Protein AF-A0A218W114-F1 (afdb_monomer_lite)

Secondary structure (DSSP, 8-state):
-HHHHHHHHHHHTS-HHHHTTS--SSTT-EEE-TTSS-TT--EEE-S-TTTTTHHHHGGGTT---HHHHHHHHHHHHHHHHHHHHHHSS-------EEEE-TTT--EEE----TT-------HHHHHHTTTSS----EEE---SSS------------TTS-----GGG--SS--

Radius of gyration: 18.85 Å; chains: 1; bounding box: 46×37×51 Å

pLDDT: mean 73.66, std 17.7, range [35.06, 95.75]

Sequence (175 aa):
MSEMKRVVRSLLDLPIETKHRNKEVSSGSGYIAPGKLGSIYESLCISDLTSPEAVCAICSVLDASPEHRKLIEMYVQAVWALAINIADKDNDVVGGLEVVDEKSGSFVAVQPCPGTFFVNVGDFTVAWS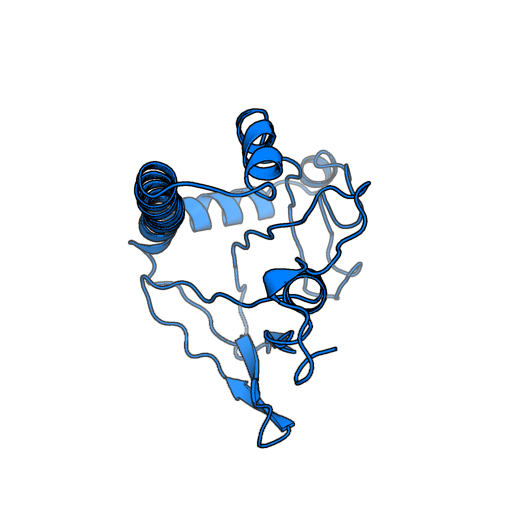NGRFSSVKHRVQCIEGGVRVSIGMLMFTPWDVAVESPEELIDSENP

InterPro domains:
  IPR027443 Isopenicillin N synthase-like superfamily [G3DSA:2.60.120.330] (88-175)
  IPR044861 Isopenicillin N synthase-like, Fe(2+) 2OG dioxygenase domain [PF03171] (91-152)

Structure (mmCIF, N/CA/C/O backbone):
data_AF-A0A218W114-F1
#
_entry.id   AF-A0A218W114-F1
#
loop_
_atom_site.group_PDB
_atom_site.id
_atom_site.type_symbol
_atom_site.label_atom_id
_atom_site.label_alt_id
_atom_site.label_comp_id
_atom_site.label_asym_id
_atom_site.label_entity_id
_atom_site.label_seq_id
_atom_site.pdbx_PDB_ins_code
_atom_site.Cartn_x
_atom_site.Cartn_y
_atom_site.Cartn_z
_atom_site.occupancy
_atom_site.B_iso_or_equiv
_atom_site.auth_seq_id
_atom_site.auth_comp_id
_atom_site.auth_asym_id
_atom_site.auth_atom_id
_atom_site.pdbx_PDB_model_num
ATOM 1 N N . MET A 1 1 ? -3.071 -11.261 12.744 1.00 54.25 1 MET A N 1
ATOM 2 C CA . MET A 1 1 ? -3.610 -9.964 12.280 1.00 54.25 1 MET A CA 1
ATOM 3 C C . MET A 1 1 ? -4.415 -9.207 13.331 1.00 54.25 1 MET A C 1
ATOM 5 O O . MET A 1 1 ? -4.201 -8.012 13.480 1.00 54.25 1 MET A O 1
ATOM 9 N N . SER A 1 2 ? -5.315 -9.861 14.073 1.00 63.34 2 SER A N 1
ATOM 10 C CA . SER A 1 2 ? -6.214 -9.232 15.054 1.00 63.34 2 SER A CA 1
ATOM 11 C C . SER A 1 2 ? -5.480 -8.384 16.096 1.00 63.34 2 SER A C 1
ATOM 13 O O . SER A 1 2 ? -5.875 -7.249 16.346 1.00 63.34 2 SER A O 1
ATOM 15 N N . GLU A 1 3 ? -4.369 -8.891 16.638 1.00 67.00 3 GLU A N 1
ATOM 16 C CA . GLU A 1 3 ? -3.519 -8.154 17.581 1.00 67.00 3 GLU A CA 1
ATOM 17 C C . GLU A 1 3 ? -2.886 -6.911 16.940 1.00 67.00 3 GLU A C 1
ATOM 19 O O . GLU A 1 3 ? -2.984 -5.824 17.501 1.00 67.00 3 GLU A O 1
ATOM 24 N N . MET A 1 4 ? -2.314 -7.023 15.735 1.00 69.81 4 MET A N 1
ATOM 25 C CA . MET A 1 4 ? -1.707 -5.873 15.053 1.00 69.81 4 MET A CA 1
ATOM 26 C C . MET A 1 4 ? -2.757 -4.838 14.635 1.00 69.81 4 MET A C 1
ATOM 28 O O . MET A 1 4 ? -2.551 -3.647 14.836 1.00 69.81 4 MET A O 1
ATOM 32 N N . LYS A 1 5 ? -3.923 -5.260 14.130 1.00 71.25 5 LYS A N 1
ATOM 33 C CA . LYS A 1 5 ? -5.051 -4.352 13.867 1.00 71.25 5 LYS A CA 1
ATOM 34 C C . LYS A 1 5 ? -5.532 -3.659 15.142 1.00 71.25 5 LYS A C 1
ATOM 36 O O . LYS A 1 5 ? -5.853 -2.476 15.089 1.00 71.25 5 LYS A O 1
ATOM 41 N N . ARG A 1 6 ? -5.562 -4.356 16.285 1.00 75.50 6 ARG A N 1
ATOM 42 C CA . ARG A 1 6 ? -5.887 -3.757 17.591 1.00 75.50 6 ARG A CA 1
ATOM 43 C C . ARG A 1 6 ? -4.855 -2.708 17.996 1.00 75.50 6 ARG A C 1
ATOM 45 O O . ARG A 1 6 ? -5.246 -1.628 18.429 1.00 75.50 6 ARG A O 1
ATOM 52 N N . VAL A 1 7 ? -3.567 -2.991 17.800 1.00 74.88 7 VAL A N 1
ATOM 53 C CA . VAL A 1 7 ? -2.494 -2.011 18.011 1.00 74.88 7 VAL A CA 1
ATOM 54 C C . VAL A 1 7 ? -2.690 -0.809 17.089 1.00 74.88 7 VAL A C 1
ATOM 56 O O . VAL A 1 7 ? -2.764 0.310 17.583 1.00 74.88 7 VAL A O 1
ATOM 59 N N . VAL A 1 8 ? -2.871 -1.013 15.782 1.00 79.19 8 VAL A N 1
ATOM 60 C CA . VAL A 1 8 ? -3.085 0.080 14.817 1.00 79.19 8 VAL A CA 1
ATOM 61 C C . VAL A 1 8 ? -4.306 0.923 15.181 1.00 79.19 8 VAL A C 1
ATOM 63 O O . VAL A 1 8 ? -4.200 2.144 15.193 1.00 79.19 8 VAL A O 1
ATOM 66 N N . ARG A 1 9 ? -5.430 0.303 15.560 1.00 83.19 9 ARG A N 1
ATOM 67 C CA . ARG A 1 9 ? -6.610 1.021 16.073 1.00 83.19 9 ARG A CA 1
ATOM 68 C C . ARG A 1 9 ? -6.260 1.873 17.287 1.00 83.19 9 ARG A C 1
ATOM 70 O O . ARG A 1 9 ? -6.498 3.071 17.265 1.00 83.19 9 ARG A O 1
ATOM 77 N N . SER A 1 10 ? -5.590 1.291 18.283 1.00 81.44 10 SER A N 1
ATOM 78 C CA . SER A 1 10 ? -5.182 2.031 19.482 1.00 81.44 10 SER A CA 1
ATOM 79 C C . SER A 1 10 ? -4.233 3.195 19.182 1.00 81.44 10 SER A C 1
ATOM 81 O O . SER A 1 10 ? -4.286 4.206 19.872 1.00 81.44 10 SER A O 1
ATOM 83 N N . LEU A 1 11 ? -3.391 3.076 18.146 1.00 79.88 11 LEU A N 1
ATOM 84 C CA . LEU A 1 11 ? -2.503 4.148 17.692 1.00 79.88 11 LEU A CA 1
ATOM 85 C C . LEU A 1 11 ? -3.283 5.275 17.002 1.00 79.88 11 LEU A C 1
ATOM 87 O O . LEU A 1 11 ? -2.973 6.446 17.217 1.00 79.88 11 LEU A O 1
ATOM 91 N N . LEU A 1 12 ? -4.296 4.935 16.200 1.00 85.75 12 LEU A N 1
ATOM 92 C CA . LEU A 1 12 ? -5.187 5.909 15.560 1.00 85.75 12 LEU A CA 1
ATOM 93 C C . LEU A 1 12 ? -6.104 6.605 16.583 1.00 85.75 12 LEU A C 1
ATOM 95 O O . LEU A 1 12 ? -6.413 7.784 16.420 1.00 85.75 12 LEU A O 1
ATOM 99 N N . ASP A 1 13 ? -6.448 5.934 17.683 1.00 88.12 13 ASP A N 1
ATOM 100 C CA . ASP A 1 13 ? -7.235 6.498 18.789 1.00 88.12 13 ASP A CA 1
ATOM 101 C C . ASP A 1 13 ? -6.416 7.409 19.728 1.00 88.12 13 ASP A C 1
ATOM 103 O O . ASP A 1 13 ? -6.972 8.036 20.636 1.00 88.12 13 ASP A O 1
ATOM 107 N N . LEU A 1 14 ? -5.093 7.516 19.539 1.00 82.88 14 LEU A N 1
ATOM 108 C CA . LEU A 1 14 ? -4.261 8.410 20.346 1.00 82.88 14 LEU A CA 1
ATOM 109 C C . LEU A 1 14 ? -4.673 9.882 20.163 1.00 82.88 14 LEU A C 1
ATOM 111 O O . LEU A 1 14 ? -5.109 10.282 19.077 1.00 82.88 14 LEU A O 1
ATOM 115 N N . PRO A 1 15 ? -4.452 10.737 21.186 1.00 88.38 15 PRO A N 1
ATOM 116 C CA . PRO A 1 15 ? -4.689 12.171 21.065 1.00 88.38 15 PRO A CA 1
ATOM 117 C C . PRO A 1 15 ? -3.982 12.758 19.842 1.00 88.38 15 PRO A C 1
ATOM 119 O O . PRO A 1 15 ? -2.838 12.398 19.548 1.00 88.38 15 PRO A O 1
ATOM 122 N N . ILE A 1 16 ? -4.630 13.704 19.161 1.00 87.06 16 ILE A N 1
ATOM 123 C CA . ILE A 1 16 ? -4.111 14.288 17.916 1.00 87.06 16 ILE A CA 1
ATOM 124 C C . ILE A 1 16 ? -2.708 14.888 18.084 1.00 87.06 16 ILE A C 1
ATOM 126 O O . ILE A 1 16 ? -1.834 14.640 17.257 1.00 87.06 16 ILE A O 1
ATOM 130 N N . GLU A 1 17 ? -2.443 15.539 19.218 1.00 84.94 17 GLU A N 1
ATOM 131 C CA . GLU A 1 17 ? -1.116 16.061 19.572 1.00 84.94 17 GLU A CA 1
ATOM 132 C C . GLU A 1 17 ? -0.047 14.966 19.632 1.00 84.94 17 GLU A C 1
ATOM 134 O O . GLU A 1 17 ? 1.107 15.180 19.269 1.00 84.94 17 GLU A O 1
ATOM 139 N N . THR A 1 18 ? -0.425 13.757 20.060 1.00 76.44 18 THR A N 1
ATOM 140 C CA . THR A 1 18 ? 0.484 12.612 20.055 1.00 76.44 18 THR A CA 1
ATOM 141 C C . THR A 1 18 ? 0.751 12.121 18.642 1.00 76.44 18 THR A C 1
ATOM 143 O O . THR A 1 18 ? 1.914 11.883 18.319 1.00 76.44 18 THR A O 1
ATOM 146 N N . LYS A 1 19 ? -0.283 12.011 17.804 1.00 85.56 19 LYS A N 1
ATOM 147 C CA . LYS A 1 19 ? -0.141 11.575 16.408 1.00 85.56 19 LYS A CA 1
ATOM 148 C C . LYS A 1 19 ? 0.713 12.552 15.597 1.00 85.56 19 LYS A C 1
ATOM 150 O O . LYS A 1 19 ? 1.601 12.117 14.874 1.00 85.56 19 LYS A O 1
ATOM 155 N N . HIS A 1 20 ? 0.587 13.860 15.831 1.00 84.62 20 HIS A N 1
ATOM 156 C CA . HIS A 1 20 ? 1.442 14.887 15.216 1.00 84.62 20 HIS A CA 1
ATOM 157 C C . HIS A 1 20 ? 2.935 14.784 15.566 1.00 84.62 20 HIS A C 1
ATOM 159 O O . HIS A 1 20 ? 3.767 15.368 14.868 1.00 84.62 20 HIS A O 1
ATOM 165 N N . ARG A 1 21 ? 3.314 14.023 16.604 1.00 83.94 21 ARG A N 1
ATOM 166 C CA . ARG A 1 21 ? 4.730 13.727 16.879 1.00 83.94 21 ARG A CA 1
ATOM 167 C C . ARG A 1 21 ? 5.347 12.787 15.841 1.00 83.94 21 ARG A C 1
ATOM 169 O O . ARG A 1 21 ? 6.566 12.802 15.687 1.00 83.94 21 ARG A O 1
ATOM 176 N N . ASN A 1 22 ? 4.543 12.001 15.122 1.00 80.81 22 ASN A N 1
ATOM 177 C CA . ASN A 1 22 ? 4.990 11.215 13.974 1.00 80.81 22 ASN A CA 1
ATOM 178 C C . ASN A 1 22 ? 5.148 12.155 12.768 1.00 80.81 22 ASN A C 1
ATOM 180 O O . ASN A 1 22 ? 4.232 12.355 11.975 1.00 80.81 22 ASN A O 1
ATOM 184 N N . LYS A 1 23 ? 6.310 12.808 12.700 1.00 80.56 23 LYS A N 1
ATOM 185 C CA . LYS A 1 23 ? 6.634 13.796 11.668 1.00 80.56 23 LYS A CA 1
ATOM 186 C C . LYS A 1 23 ? 6.977 13.125 10.341 1.00 80.56 23 LYS A C 1
ATOM 188 O O . LYS A 1 23 ? 7.460 11.997 10.312 1.00 80.56 23 LYS A O 1
ATOM 193 N N . GLU A 1 24 ? 6.744 13.860 9.262 1.00 81.50 24 GLU A N 1
ATOM 194 C CA . GLU A 1 24 ? 7.165 13.489 7.914 1.00 81.50 24 GLU A CA 1
ATOM 195 C C . GLU A 1 24 ? 8.700 13.439 7.844 1.00 81.50 24 GLU A C 1
ATOM 197 O O . GLU A 1 24 ? 9.375 14.403 8.210 1.00 81.50 24 GLU A O 1
ATOM 202 N N . VAL A 1 25 ? 9.241 12.295 7.421 1.00 75.12 25 VAL A N 1
ATOM 203 C CA . VAL A 1 25 ? 10.684 12.062 7.215 1.00 75.12 25 VAL A CA 1
ATOM 204 C C . VAL A 1 25 ? 11.006 12.034 5.719 1.00 75.12 25 VAL A C 1
ATOM 206 O O . VAL A 1 25 ? 11.968 12.648 5.273 1.00 75.12 25 VAL A O 1
ATOM 209 N N . SER A 1 26 ? 10.163 11.356 4.943 1.00 73.12 26 SER A N 1
ATOM 210 C CA . SER A 1 26 ? 10.119 11.361 3.478 1.00 73.12 26 SER A CA 1
ATOM 211 C C . SER A 1 26 ? 8.742 11.823 2.994 1.00 73.12 26 SER A C 1
ATOM 213 O O . SER A 1 26 ? 7.778 11.786 3.764 1.00 73.12 26 SER A O 1
ATOM 215 N N . SER A 1 27 ? 8.627 12.268 1.741 1.00 77.12 27 SER A N 1
ATOM 216 C CA . SER A 1 27 ? 7.353 12.781 1.227 1.00 77.12 27 SER A CA 1
ATOM 217 C C . SER A 1 27 ? 6.229 11.747 1.371 1.00 77.12 27 SER A C 1
ATOM 219 O O . SER A 1 27 ? 6.370 10.604 0.944 1.00 77.12 27 SER A O 1
ATOM 221 N N . GLY A 1 28 ? 5.120 12.137 2.001 1.00 75.50 28 GLY A N 1
ATOM 222 C CA . GLY A 1 28 ? 3.973 11.253 2.235 1.00 75.50 28 GLY A CA 1
ATOM 223 C C . GLY A 1 28 ? 4.117 10.310 3.436 1.00 75.50 28 GLY A C 1
ATOM 224 O O . GLY A 1 28 ? 3.242 9.474 3.661 1.00 75.50 28 GLY A O 1
ATOM 225 N N . SER A 1 29 ? 5.182 10.446 4.229 1.00 81.00 29 SER A N 1
ATOM 226 C CA . SER A 1 29 ? 5.359 9.711 5.485 1.00 81.00 29 SER A CA 1
ATOM 227 C C . SER A 1 29 ? 4.880 10.488 6.716 1.00 81.00 29 SER A C 1
ATOM 229 O O . SER A 1 29 ? 4.447 11.637 6.627 1.00 81.00 29 SER A O 1
ATOM 231 N N . GLY A 1 30 ? 4.974 9.861 7.890 1.00 86.25 30 GLY A N 1
ATOM 232 C CA . GLY A 1 30 ? 4.488 10.440 9.134 1.00 86.25 30 GLY A CA 1
ATOM 233 C C . GLY A 1 30 ? 2.966 10.368 9.259 1.00 86.25 30 GLY A C 1
ATOM 234 O O . GLY A 1 30 ? 2.297 9.539 8.634 1.00 86.25 30 GLY A O 1
ATOM 235 N N . TYR A 1 31 ? 2.417 11.238 10.101 1.00 89.75 31 TYR A N 1
ATOM 236 C CA . TYR A 1 31 ? 0.987 11.331 10.341 1.00 89.75 31 TYR A CA 1
ATOM 237 C C . TYR A 1 31 ? 0.290 12.179 9.273 1.00 89.75 31 TYR A C 1
ATOM 239 O O . TYR A 1 31 ? 0.656 13.330 9.021 1.00 89.75 31 TYR A O 1
ATOM 247 N N . ILE A 1 32 ? -0.774 11.627 8.695 1.00 91.75 32 ILE A N 1
ATOM 248 C CA . ILE A 1 32 ? -1.667 12.299 7.754 1.00 91.75 32 ILE A CA 1
ATOM 249 C C . ILE A 1 32 ? -3.048 12.379 8.397 1.00 91.75 32 ILE A C 1
ATOM 251 O O . ILE A 1 32 ? -3.712 11.362 8.593 1.00 91.75 32 ILE A O 1
ATOM 255 N N . ALA A 1 33 ? -3.475 13.601 8.705 1.00 92.00 33 ALA A N 1
ATOM 256 C CA . ALA A 1 33 ? -4.789 13.869 9.271 1.00 92.00 33 ALA A CA 1
ATOM 257 C C . ALA A 1 33 ? -5.902 13.831 8.200 1.00 92.00 33 ALA A C 1
ATOM 259 O O . ALA A 1 33 ? -5.637 14.142 7.026 1.00 92.00 33 ALA A O 1
ATOM 260 N N . PRO A 1 34 ? -7.156 13.559 8.613 1.00 91.69 34 PRO A N 1
ATOM 261 C CA . PRO A 1 34 ? -8.330 13.738 7.766 1.00 91.69 34 PRO A CA 1
ATOM 262 C C . PRO A 1 34 ? -8.361 15.108 7.086 1.00 91.69 34 PRO A C 1
ATOM 264 O O . PRO A 1 34 ? -8.033 16.133 7.682 1.00 91.69 34 PRO A O 1
ATOM 267 N N . GLY A 1 35 ? -8.745 15.117 5.811 1.00 88.38 35 GLY A N 1
ATOM 268 C CA . GLY A 1 35 ? -8.818 16.307 4.963 1.00 88.38 35 GLY A CA 1
ATOM 269 C C . GLY A 1 35 ? -7.577 16.574 4.107 1.00 88.38 35 GLY A C 1
ATOM 270 O O . GLY A 1 35 ? -7.710 17.257 3.096 1.00 88.38 35 GLY A O 1
ATOM 271 N N . LYS A 1 36 ? -6.398 16.013 4.432 1.00 85.69 36 LYS A N 1
ATOM 272 C CA . LYS A 1 36 ? -5.170 16.240 3.634 1.00 85.69 36 LYS A CA 1
ATOM 273 C C . LYS A 1 36 ? -5.157 15.448 2.320 1.00 85.69 36 LYS A C 1
ATOM 275 O O . LYS A 1 36 ? -4.822 16.005 1.282 1.00 85.69 36 LYS A O 1
ATOM 280 N N . LEU A 1 37 ? -5.526 14.165 2.367 1.00 82.69 37 LEU A N 1
ATOM 281 C CA . LEU A 1 37 ? -5.660 13.292 1.182 1.00 82.69 37 LEU A CA 1
ATOM 282 C C . LEU A 1 37 ? -7.114 12.891 0.890 1.00 82.69 37 LEU A C 1
ATOM 284 O O . LEU A 1 37 ? -7.434 12.431 -0.201 1.00 82.69 37 LEU A O 1
ATOM 288 N N . GLY A 1 38 ? -8.005 13.078 1.860 1.00 85.12 38 GLY A N 1
ATOM 289 C CA . GLY A 1 38 ? -9.427 12.784 1.754 1.00 85.12 38 GLY A CA 1
ATOM 290 C C . GLY A 1 38 ? -10.118 13.087 3.077 1.00 85.12 38 GLY A C 1
ATOM 291 O O . GLY A 1 38 ? -9.496 12.990 4.134 1.00 85.12 38 GLY A O 1
ATOM 292 N N . SER A 1 39 ? -11.396 13.464 3.041 1.00 88.88 39 SER A N 1
ATOM 293 C CA . SER A 1 39 ? -12.149 13.896 4.232 1.00 88.88 39 SER A CA 1
ATOM 294 C C . SER A 1 39 ? -12.264 12.826 5.323 1.00 88.88 39 SER A C 1
ATOM 296 O O . SER A 1 39 ? -12.429 13.167 6.488 1.00 88.88 39 SER A O 1
ATOM 298 N N . ILE A 1 40 ? -12.156 11.551 4.946 1.00 90.88 40 ILE A N 1
ATOM 299 C CA . ILE A 1 40 ? -12.320 10.387 5.828 1.00 90.88 40 ILE A CA 1
ATOM 300 C C . ILE A 1 40 ? -11.048 9.532 5.948 1.00 90.88 40 ILE A C 1
ATOM 302 O O . ILE A 1 40 ? -11.098 8.442 6.508 1.00 90.88 40 ILE A O 1
ATOM 306 N N . TYR A 1 41 ? -9.924 9.986 5.383 1.00 92.00 41 TYR A N 1
ATOM 307 C CA . TYR A 1 41 ? -8.668 9.233 5.372 1.00 92.00 41 TYR A CA 1
ATOM 308 C C . TYR A 1 41 ? -7.718 9.726 6.462 1.00 92.00 41 TYR A C 1
ATOM 310 O O . TYR A 1 41 ? -7.400 10.911 6.521 1.00 92.00 41 TYR A O 1
ATOM 318 N N . GLU A 1 42 ? -7.208 8.799 7.263 1.00 93.38 42 GLU A N 1
ATOM 319 C CA . GLU A 1 42 ? -6.180 9.041 8.269 1.00 93.38 42 GLU A CA 1
ATOM 320 C C . GLU A 1 42 ? -5.096 7.965 8.152 1.00 93.38 42 GLU A C 1
ATOM 322 O O . GLU A 1 42 ? -5.410 6.792 7.940 1.00 93.38 42 GLU A O 1
ATOM 327 N N . SER A 1 43 ? -3.824 8.336 8.313 1.00 90.88 43 SER A N 1
ATOM 328 C CA . SER A 1 43 ? -2.742 7.350 8.359 1.00 90.88 43 SER A CA 1
ATOM 329 C C . SER A 1 43 ? -1.585 7.752 9.255 1.00 90.88 43 SER A C 1
ATOM 331 O O . SER A 1 43 ? -1.256 8.928 9.385 1.00 90.88 43 SER A O 1
ATOM 333 N N . LEU A 1 44 ? -0.914 6.742 9.802 1.00 84.44 44 LEU A N 1
ATOM 334 C CA . LEU A 1 44 ? 0.405 6.846 10.414 1.00 84.44 44 LEU A CA 1
ATOM 335 C C . LEU A 1 44 ? 1.380 6.063 9.541 1.00 84.44 44 LEU A C 1
ATOM 337 O O . LEU A 1 44 ? 1.115 4.911 9.199 1.00 84.44 44 LEU A O 1
ATOM 341 N N . CYS A 1 45 ? 2.498 6.684 9.188 1.00 81.69 45 CYS A N 1
ATOM 342 C CA . CYS A 1 45 ? 3.530 6.068 8.373 1.00 81.69 45 CYS A CA 1
ATOM 343 C C . CYS A 1 45 ? 4.875 6.148 9.093 1.00 81.69 45 CYS A C 1
ATOM 345 O O . CYS A 1 45 ? 5.296 7.201 9.578 1.00 81.69 45 CYS A O 1
ATOM 347 N N . ILE A 1 46 ? 5.558 5.010 9.145 1.00 71.06 46 ILE A N 1
ATOM 348 C CA . ILE A 1 46 ? 6.933 4.907 9.615 1.00 71.06 46 ILE A CA 1
ATOM 349 C C . ILE A 1 46 ? 7.783 4.677 8.370 1.00 71.06 46 ILE A C 1
ATOM 351 O O . ILE A 1 46 ? 7.643 3.655 7.702 1.00 71.06 46 ILE A O 1
ATOM 355 N N . SER A 1 47 ? 8.617 5.662 8.035 1.00 64.25 47 SER A N 1
ATOM 356 C CA . SER A 1 47 ? 9.659 5.489 7.018 1.00 64.25 47 SER A CA 1
ATOM 357 C C . SER A 1 47 ? 10.797 4.651 7.582 1.00 64.25 47 SER A C 1
ATOM 359 O O . SER A 1 47 ? 11.028 4.678 8.789 1.00 64.25 47 SER A O 1
ATOM 361 N N . ASP A 1 48 ? 11.526 3.973 6.699 1.00 61.09 48 ASP A N 1
ATOM 362 C CA . ASP A 1 48 ? 12.768 3.277 7.046 1.00 61.09 48 ASP A CA 1
ATOM 363 C C . ASP A 1 48 ? 12.594 2.179 8.113 1.00 61.09 48 ASP A C 1
ATOM 365 O O . ASP A 1 48 ? 13.351 2.058 9.072 1.00 61.09 48 ASP A O 1
ATOM 369 N N . LEU A 1 49 ? 11.595 1.309 7.926 1.00 53.16 49 LEU A N 1
ATOM 370 C CA . LEU A 1 49 ? 11.475 0.046 8.675 1.00 53.16 49 LEU A CA 1
ATOM 371 C C . LEU A 1 49 ? 12.590 -0.969 8.314 1.00 53.16 49 LEU A C 1
ATOM 373 O O . LEU A 1 49 ? 12.439 -2.163 8.560 1.00 53.16 49 LEU A O 1
ATOM 377 N N . THR A 1 50 ? 13.684 -0.518 7.693 1.00 53.72 50 THR A N 1
ATOM 378 C CA . THR A 1 50 ? 14.589 -1.328 6.866 1.00 53.72 50 THR A CA 1
ATOM 379 C C . THR A 1 50 ? 16.085 -1.126 7.148 1.00 53.72 50 THR A C 1
ATOM 381 O O . THR A 1 50 ? 16.915 -1.526 6.340 1.00 53.72 50 THR A O 1
ATOM 384 N N . SER A 1 51 ? 16.489 -0.554 8.278 1.00 46.03 51 SER A N 1
ATOM 385 C CA . SER A 1 51 ? 17.918 -0.349 8.586 1.00 46.03 51 SER A CA 1
ATOM 386 C C . SER A 1 51 ? 18.515 -1.516 9.393 1.00 46.03 51 SER A C 1
ATOM 388 O O . SER A 1 51 ? 17.841 -1.933 10.339 1.00 46.03 51 SER A O 1
ATOM 390 N N . PRO A 1 52 ? 19.761 -2.008 9.161 1.00 38.53 52 PRO A N 1
ATOM 391 C CA . PRO A 1 52 ? 20.741 -1.788 8.079 1.00 38.53 52 PRO A CA 1
ATOM 392 C C . PRO A 1 52 ? 20.839 -2.930 7.036 1.00 38.53 52 PRO A C 1
ATOM 394 O O . PRO A 1 52 ? 21.604 -2.817 6.091 1.00 38.53 52 PRO A O 1
ATOM 397 N N . GLU A 1 53 ? 20.106 -4.039 7.138 1.00 42.56 53 GLU A N 1
ATOM 398 C CA . GLU A 1 53 ? 20.216 -5.170 6.192 1.00 42.56 53 GLU A CA 1
ATOM 399 C C . GLU A 1 53 ? 19.569 -4.926 4.810 1.00 42.56 53 GLU A C 1
ATOM 401 O O . GLU A 1 53 ? 19.846 -5.664 3.862 1.00 42.56 53 GLU A O 1
ATOM 406 N N . ALA A 1 54 ? 18.797 -3.846 4.632 1.00 43.66 54 ALA A N 1
ATOM 407 C CA . ALA A 1 54 ? 18.404 -3.366 3.299 1.00 43.66 54 ALA A CA 1
ATOM 408 C C . ALA A 1 54 ? 19.601 -2.897 2.444 1.00 43.66 54 ALA A C 1
ATOM 410 O O . ALA A 1 54 ? 19.475 -2.762 1.228 1.00 43.66 54 ALA A O 1
ATOM 411 N N . VAL A 1 55 ? 20.775 -2.724 3.070 1.00 38.00 55 VAL A N 1
ATOM 412 C CA . VAL A 1 55 ? 22.054 -2.284 2.484 1.00 38.00 55 VAL A CA 1
ATOM 413 C C . VAL A 1 55 ? 22.733 -3.347 1.599 1.00 38.00 55 VAL A C 1
ATOM 415 O O . VAL A 1 55 ? 23.538 -2.978 0.753 1.00 38.00 55 VAL A O 1
ATOM 418 N N . CYS A 1 56 ? 22.400 -4.644 1.690 1.00 37.25 56 CYS A N 1
ATOM 419 C CA . CYS A 1 56 ? 22.980 -5.673 0.796 1.00 37.25 56 CYS A CA 1
ATOM 420 C C . CYS A 1 56 ? 22.092 -6.049 -0.407 1.00 37.25 56 CYS A C 1
ATOM 422 O O . CYS A 1 56 ? 22.599 -6.574 -1.397 1.00 37.25 56 CYS A O 1
ATOM 424 N N . ALA A 1 57 ? 20.785 -5.771 -0.363 1.00 40.94 57 ALA A N 1
ATOM 425 C CA . ALA A 1 57 ? 19.830 -6.128 -1.425 1.00 40.94 57 ALA A CA 1
ATOM 426 C C . ALA A 1 57 ? 19.998 -5.286 -2.705 1.00 40.94 57 ALA A C 1
ATOM 428 O O . ALA A 1 57 ? 19.639 -5.718 -3.796 1.00 40.94 57 ALA A O 1
ATOM 429 N N . ILE A 1 58 ? 20.639 -4.126 -2.573 1.00 37.78 58 ILE A N 1
ATOM 430 C CA . ILE A 1 58 ? 21.136 -3.294 -3.674 1.00 37.78 58 ILE A CA 1
ATOM 431 C C . ILE A 1 58 ? 22.337 -3.947 -4.391 1.00 37.78 58 ILE A C 1
ATOM 433 O O . ILE A 1 58 ? 22.540 -3.716 -5.577 1.00 37.78 58 ILE A O 1
ATOM 437 N N . CYS A 1 59 ? 23.098 -4.828 -3.731 1.00 35.06 59 CYS A N 1
ATOM 438 C CA . CYS A 1 59 ? 24.304 -5.438 -4.305 1.00 35.06 59 CYS A CA 1
ATOM 439 C C . CYS A 1 59 ? 24.037 -6.686 -5.176 1.00 35.06 59 CYS A C 1
ATOM 441 O O . CYS A 1 59 ? 24.951 -7.150 -5.846 1.00 35.06 59 CYS A O 1
ATOM 443 N N . SER A 1 60 ? 22.819 -7.249 -5.194 1.00 37.69 60 SER A N 1
ATOM 444 C CA . SER A 1 60 ? 22.440 -8.420 -6.028 1.00 37.69 60 SER A CA 1
ATOM 445 C C . SER A 1 60 ? 21.689 -8.067 -7.318 1.00 37.69 60 SER A C 1
ATOM 447 O O . SER A 1 60 ? 21.221 -8.951 -8.026 1.00 37.69 60 SER A O 1
ATOM 449 N N . VAL A 1 61 ? 21.643 -6.785 -7.669 1.00 41.34 61 VAL A N 1
ATOM 450 C CA . VAL A 1 61 ? 21.333 -6.299 -9.024 1.00 41.34 61 VAL A CA 1
ATOM 451 C C . VAL A 1 61 ? 22.501 -6.610 -10.005 1.00 41.34 61 VAL A C 1
ATOM 453 O O . VAL A 1 61 ? 22.427 -6.277 -11.176 1.00 41.34 61 VAL A O 1
ATOM 456 N N . LEU A 1 62 ? 23.574 -7.284 -9.542 1.00 39.97 62 LEU A N 1
ATOM 457 C CA . LEU A 1 62 ? 24.906 -7.390 -10.169 1.00 39.97 62 LEU A CA 1
ATOM 458 C C . LEU A 1 62 ? 25.357 -8.833 -10.568 1.00 39.97 62 LEU A C 1
ATOM 460 O O . LEU A 1 62 ? 26.561 -9.049 -10.680 1.00 39.97 62 LEU A O 1
ATOM 464 N N . ASP A 1 63 ? 24.421 -9.784 -10.782 1.00 47.25 63 ASP A N 1
ATOM 465 C CA . ASP A 1 63 ? 24.591 -11.170 -11.334 1.00 47.25 63 ASP A CA 1
ATOM 466 C C . ASP A 1 63 ? 24.855 -12.351 -10.335 1.00 47.25 63 ASP A C 1
ATOM 468 O O . ASP A 1 63 ? 25.967 -12.565 -9.850 1.00 47.25 63 ASP A O 1
ATOM 472 N N . ALA A 1 64 ? 23.832 -13.169 -10.000 1.00 42.75 64 ALA A N 1
ATOM 473 C CA . ALA A 1 64 ? 23.833 -14.074 -8.824 1.00 42.75 64 ALA A CA 1
ATOM 474 C C . ALA A 1 64 ? 23.676 -15.602 -9.100 1.00 42.75 64 ALA A C 1
ATOM 476 O O . ALA A 1 64 ? 22.778 -16.059 -9.807 1.00 42.75 64 ALA A O 1
ATOM 477 N N . SER A 1 65 ? 24.525 -16.417 -8.447 1.00 48.47 65 SER A N 1
ATOM 478 C CA . SER A 1 65 ? 24.670 -17.890 -8.592 1.00 48.47 65 SER A CA 1
ATOM 479 C C . SER A 1 65 ? 23.541 -18.767 -7.964 1.00 48.47 65 SER A C 1
ATOM 481 O O . SER A 1 65 ? 22.704 -18.263 -7.215 1.00 48.47 65 SER A O 1
ATOM 483 N N . PRO A 1 66 ? 23.502 -20.107 -8.187 1.00 48.19 66 PRO A N 1
ATOM 484 C CA . PRO A 1 66 ? 22.462 -21.009 -7.651 1.00 48.19 66 PRO A CA 1
ATOM 485 C C . PRO A 1 66 ? 22.291 -21.019 -6.120 1.00 48.19 66 PRO A C 1
ATOM 487 O O . PRO A 1 66 ? 21.181 -21.230 -5.632 1.00 48.19 66 PRO A O 1
ATOM 490 N N . GLU A 1 67 ? 23.351 -20.760 -5.351 1.00 46.25 67 GLU A N 1
ATOM 491 C CA . GLU A 1 67 ? 23.270 -20.606 -3.889 1.00 46.25 67 GLU A CA 1
ATOM 492 C C . GLU A 1 67 ? 22.500 -19.337 -3.482 1.00 46.25 67 GLU A C 1
ATOM 494 O O . GLU A 1 67 ? 21.785 -19.347 -2.480 1.00 46.25 67 GLU A O 1
ATOM 499 N N . HIS A 1 68 ? 22.535 -18.285 -4.305 1.00 41.53 68 HIS A N 1
ATOM 500 C CA . HIS A 1 68 ? 21.779 -17.050 -4.085 1.00 41.53 68 HIS A CA 1
ATOM 501 C C . HIS A 1 68 ? 20.278 -17.212 -4.367 1.00 41.53 68 HIS A C 1
ATOM 503 O O . HIS A 1 68 ? 19.464 -16.665 -3.625 1.00 41.53 68 HIS A O 1
ATOM 509 N N . ARG A 1 69 ? 19.877 -18.035 -5.352 1.00 43.19 69 ARG A N 1
ATOM 510 C CA . ARG A 1 69 ? 18.452 -18.387 -5.567 1.00 43.19 69 ARG A CA 1
ATOM 511 C C . ARG A 1 69 ? 17.824 -19.022 -4.330 1.00 43.19 69 ARG A C 1
ATOM 513 O O . ARG A 1 69 ? 16.709 -18.669 -3.961 1.00 43.19 69 ARG A O 1
ATOM 520 N N . LYS A 1 70 ? 18.562 -19.914 -3.666 1.00 44.12 70 LYS A N 1
ATOM 521 C CA . LYS A 1 70 ? 18.119 -20.597 -2.444 1.00 44.12 70 LYS A CA 1
ATOM 522 C C . LYS A 1 70 ? 17.925 -19.619 -1.279 1.00 44.12 70 LYS A C 1
ATOM 524 O O . LYS A 1 70 ? 17.013 -19.782 -0.477 1.00 44.12 70 LYS A O 1
ATOM 529 N N . LEU A 1 71 ? 18.745 -18.571 -1.213 1.00 44.81 71 LEU A N 1
ATOM 530 C CA . LEU A 1 71 ? 18.642 -17.512 -0.209 1.00 44.81 71 LEU A CA 1
ATOM 531 C C . LEU A 1 71 ? 17.472 -16.546 -0.491 1.00 44.81 71 LEU A C 1
ATOM 533 O O . LEU A 1 71 ? 16.794 -16.116 0.438 1.00 44.81 71 LEU A O 1
ATOM 537 N N . ILE A 1 72 ? 17.199 -16.248 -1.767 1.00 40.97 72 ILE A N 1
ATOM 538 C CA . ILE A 1 72 ? 16.039 -15.455 -2.215 1.00 40.97 72 ILE A CA 1
ATOM 539 C C . ILE A 1 72 ? 14.734 -16.197 -1.926 1.00 40.97 72 ILE A C 1
ATOM 541 O O . ILE A 1 72 ? 13.801 -15.595 -1.403 1.00 40.97 72 ILE A O 1
ATOM 545 N N . GLU A 1 73 ? 14.673 -17.504 -2.187 1.00 45.09 73 GLU A N 1
ATOM 546 C CA . GLU A 1 73 ? 13.555 -18.346 -1.749 1.00 45.09 73 GLU A CA 1
ATOM 547 C C . GLU A 1 73 ? 13.353 -18.264 -0.234 1.00 45.09 73 GLU A C 1
ATOM 549 O O . GLU A 1 73 ? 12.224 -18.096 0.212 1.00 45.09 73 GLU A O 1
ATOM 554 N N . MET A 1 74 ? 14.427 -18.300 0.562 1.00 44.84 74 MET A N 1
ATOM 555 C CA . MET A 1 74 ? 14.352 -18.144 2.019 1.00 44.84 74 MET A CA 1
ATOM 556 C C . MET A 1 74 ? 13.898 -16.739 2.459 1.00 44.84 74 MET A C 1
ATOM 558 O O . MET A 1 74 ? 13.179 -16.628 3.448 1.00 44.84 74 MET A O 1
ATOM 562 N N . TYR A 1 75 ? 14.262 -15.667 1.742 1.00 47.00 75 TYR A N 1
ATOM 563 C CA . TYR A 1 75 ? 13.836 -14.292 2.045 1.00 47.00 75 TYR A CA 1
ATOM 564 C C . TYR A 1 75 ? 12.400 -14.009 1.598 1.00 47.00 75 TYR A C 1
ATOM 566 O O . TYR A 1 75 ? 11.635 -13.431 2.361 1.00 47.00 75 TYR A O 1
ATOM 574 N N . VAL A 1 76 ? 11.987 -14.475 0.415 1.00 46.59 76 VAL A N 1
ATOM 575 C CA . VAL A 1 76 ? 10.576 -14.491 0.005 1.00 46.59 76 VAL A CA 1
ATOM 576 C C . VAL A 1 76 ? 9.782 -15.323 0.994 1.00 46.59 76 VAL A C 1
ATOM 578 O O . VAL A 1 76 ? 8.743 -14.859 1.423 1.00 46.59 76 VAL A O 1
ATOM 581 N N . GLN A 1 77 ? 10.287 -16.472 1.451 1.00 49.41 77 GLN A N 1
ATOM 582 C CA . GLN A 1 77 ? 9.689 -17.230 2.551 1.00 49.41 77 GLN A CA 1
ATOM 583 C C . GLN A 1 77 ? 9.694 -16.469 3.880 1.00 49.41 77 GLN A C 1
ATOM 585 O O . GLN A 1 77 ? 8.794 -16.701 4.670 1.00 49.41 77 GLN A O 1
ATOM 590 N N . ALA A 1 78 ? 10.635 -15.559 4.142 1.00 49.47 78 ALA A N 1
ATOM 591 C CA . ALA A 1 78 ? 10.682 -14.742 5.357 1.00 49.47 78 ALA A CA 1
ATOM 592 C C . ALA A 1 78 ? 9.732 -13.536 5.298 1.00 49.47 78 ALA A C 1
ATOM 594 O O . ALA A 1 78 ? 9.054 -13.262 6.281 1.00 49.47 78 ALA A O 1
ATOM 595 N N . VAL A 1 79 ? 9.616 -12.859 4.151 1.00 54.03 79 VAL A N 1
ATOM 596 C CA . VAL A 1 79 ? 8.601 -11.828 3.874 1.00 54.03 79 VAL A CA 1
ATOM 597 C C . VAL A 1 79 ? 7.223 -12.469 3.816 1.00 54.03 79 VAL A C 1
ATOM 599 O O . VAL A 1 79 ? 6.283 -11.933 4.379 1.00 54.03 79 VAL A O 1
ATOM 602 N N . TRP A 1 80 ? 7.107 -13.651 3.217 1.00 49.78 80 TRP A N 1
ATOM 603 C CA . TRP A 1 80 ? 5.917 -14.493 3.223 1.00 49.78 80 TRP A CA 1
ATOM 604 C C . TRP A 1 80 ? 5.614 -15.032 4.617 1.00 49.78 80 TRP A C 1
ATOM 606 O O . TRP A 1 80 ? 4.452 -15.104 4.965 1.00 49.78 80 TRP A O 1
ATOM 616 N N . ALA A 1 81 ? 6.599 -15.358 5.454 1.00 51.22 81 ALA A N 1
ATOM 617 C CA . ALA A 1 81 ? 6.383 -15.753 6.846 1.00 51.22 81 ALA A CA 1
ATOM 618 C C . ALA A 1 81 ? 6.023 -14.548 7.716 1.00 51.22 81 ALA A C 1
ATOM 620 O O . ALA A 1 81 ? 5.200 -14.681 8.610 1.00 51.22 81 ALA A O 1
ATOM 621 N N . LEU A 1 82 ? 6.595 -13.369 7.469 1.00 52.91 82 LEU A N 1
ATOM 622 C CA . LEU A 1 82 ? 6.229 -12.114 8.122 1.00 52.91 82 LEU A CA 1
ATOM 623 C C . LEU A 1 82 ? 4.809 -11.714 7.724 1.00 52.91 82 LEU A C 1
ATOM 625 O O . LEU A 1 82 ? 3.993 -11.424 8.590 1.00 52.91 82 LEU A O 1
ATOM 629 N N . ALA A 1 83 ? 4.500 -11.791 6.432 1.00 54.62 83 ALA A N 1
ATOM 630 C CA . ALA A 1 83 ? 3.168 -11.640 5.888 1.00 54.62 83 ALA A CA 1
ATOM 631 C C . ALA A 1 83 ? 2.247 -12.689 6.524 1.00 54.62 83 ALA A C 1
ATOM 633 O O . ALA A 1 83 ? 1.323 -12.306 7.213 1.00 54.62 83 ALA A O 1
ATOM 634 N N . ILE A 1 84 ? 2.502 -13.994 6.444 1.00 47.81 84 ILE A N 1
ATOM 635 C CA . ILE A 1 84 ? 1.685 -15.035 7.095 1.00 47.81 84 ILE A CA 1
ATOM 636 C C . ILE A 1 84 ? 1.500 -14.750 8.590 1.00 47.81 84 ILE A C 1
ATOM 638 O O . ILE A 1 84 ? 0.365 -14.728 9.043 1.00 47.81 84 ILE A O 1
ATOM 642 N N . ASN A 1 85 ? 2.547 -14.424 9.353 1.00 46.81 85 ASN A N 1
ATOM 643 C CA . ASN A 1 85 ? 2.431 -14.046 10.770 1.00 46.81 85 ASN A CA 1
ATOM 644 C C . ASN A 1 85 ? 1.518 -12.824 10.976 1.00 46.81 85 ASN A C 1
ATOM 646 O O . ASN A 1 85 ? 0.755 -12.752 11.946 1.00 46.81 85 ASN A O 1
ATOM 650 N N . ILE A 1 86 ? 1.562 -11.867 10.048 1.00 47.78 86 ILE A N 1
ATOM 651 C CA . ILE A 1 86 ? 0.636 -10.743 9.989 1.00 47.78 86 ILE A CA 1
ATOM 652 C C . ILE A 1 86 ? -0.775 -11.265 9.645 1.00 47.78 86 ILE A C 1
ATOM 654 O O . ILE A 1 86 ? -1.682 -10.988 10.419 1.00 47.78 86 ILE A O 1
ATOM 658 N N . ALA A 1 87 ? -0.992 -12.095 8.620 1.00 46.44 87 ALA A N 1
ATOM 659 C CA . ALA A 1 87 ? -2.297 -12.550 8.108 1.00 46.44 87 ALA A CA 1
ATOM 660 C C . ALA A 1 87 ? -3.037 -13.575 8.968 1.00 46.44 87 ALA A C 1
ATOM 662 O O . ALA A 1 87 ? -4.266 -13.550 8.976 1.00 46.44 87 ALA A O 1
ATOM 663 N N . ASP A 1 88 ? -2.336 -14.447 9.692 1.00 44.56 88 ASP A N 1
ATOM 664 C CA . ASP A 1 88 ? -2.839 -15.749 10.174 1.00 44.56 88 ASP A CA 1
ATOM 665 C C . ASP A 1 88 ? -3.989 -15.676 11.201 1.00 44.56 88 ASP A C 1
ATOM 667 O O . ASP A 1 88 ? -4.463 -16.682 11.713 1.00 44.56 88 ASP A O 1
ATOM 671 N N . LYS A 1 89 ? -4.484 -14.478 11.536 1.00 47.38 89 LYS A N 1
ATOM 672 C CA . LYS A 1 89 ? -5.595 -14.299 12.483 1.00 47.38 89 LYS A CA 1
ATOM 673 C C . LYS A 1 89 ? -6.430 -13.078 12.129 1.00 47.38 89 LYS A C 1
ATOM 675 O O . LYS A 1 89 ? -6.320 -12.082 12.841 1.00 47.38 89 LYS A O 1
ATOM 680 N N . ASP A 1 90 ? -7.194 -13.089 11.042 1.00 50.94 90 ASP A N 1
ATOM 681 C CA . ASP A 1 90 ? -8.106 -11.980 10.729 1.00 50.94 90 ASP A CA 1
ATOM 682 C C . ASP A 1 90 ? -9.502 -12.446 10.323 1.00 50.94 90 ASP A C 1
ATOM 684 O O . ASP A 1 90 ? -9.668 -13.054 9.272 1.00 50.94 90 ASP A O 1
ATOM 688 N N . ASN A 1 91 ? -10.499 -12.103 11.138 1.00 51.81 91 ASN A N 1
ATOM 689 C CA . ASN A 1 91 ? -11.921 -12.300 10.840 1.00 51.81 91 ASN A CA 1
ATOM 690 C C . ASN A 1 91 ? -12.655 -10.960 10.632 1.00 51.81 91 ASN A C 1
ATOM 692 O O . ASN A 1 91 ? -13.868 -10.957 10.460 1.00 51.81 91 ASN A O 1
ATOM 696 N N . ASP A 1 92 ? -11.949 -9.825 10.675 1.00 59.34 92 ASP A N 1
ATOM 697 C CA . ASP A 1 92 ? -12.527 -8.477 10.678 1.00 59.34 92 ASP A CA 1
ATOM 698 C C . ASP A 1 92 ? -12.062 -7.718 9.429 1.00 59.34 92 ASP A C 1
ATOM 700 O O . ASP A 1 92 ? -11.228 -6.801 9.470 1.00 59.34 92 ASP A O 1
ATOM 704 N N . VAL A 1 93 ? -12.520 -8.208 8.274 1.00 64.81 93 VAL A N 1
ATOM 705 C CA . VAL A 1 93 ? -12.051 -7.770 6.960 1.00 64.81 93 VAL A CA 1
ATOM 706 C C . VAL A 1 93 ? -13.152 -7.001 6.232 1.00 64.81 93 VAL A C 1
ATOM 708 O O . VAL A 1 93 ? -13.962 -7.572 5.510 1.00 64.81 93 VAL A O 1
ATOM 711 N N . VAL A 1 94 ? -13.156 -5.677 6.403 1.00 75.81 94 VAL A N 1
ATOM 712 C CA . VAL A 1 94 ? -13.999 -4.776 5.605 1.00 75.81 94 VAL A CA 1
ATOM 713 C C . VAL A 1 94 ? -13.395 -4.639 4.204 1.00 75.81 94 VAL A C 1
ATOM 715 O O . VAL A 1 94 ? -12.222 -4.274 4.049 1.00 75.81 94 VAL A O 1
ATOM 718 N N . GLY A 1 95 ? -14.196 -4.956 3.185 1.00 84.19 95 GLY A N 1
ATOM 719 C CA . GLY A 1 95 ? -13.789 -4.945 1.781 1.00 84.19 95 GLY A CA 1
ATOM 720 C C . GLY A 1 95 ? -13.702 -3.553 1.159 1.00 84.19 95 GLY A C 1
ATOM 721 O O . GLY A 1 95 ? -13.210 -2.608 1.773 1.00 84.19 95 GLY A O 1
ATOM 722 N N . GLY A 1 96 ? -14.128 -3.449 -0.098 1.00 89.25 96 GLY A N 1
ATOM 723 C CA . GLY A 1 96 ? -14.188 -2.187 -0.839 1.00 89.25 96 GLY A CA 1
ATOM 724 C C . GLY A 1 96 ? -12.972 -1.889 -1.716 1.00 89.25 96 GLY A C 1
ATOM 725 O O . GLY A 1 96 ? -13.025 -0.936 -2.484 1.00 89.25 96 GLY A O 1
ATOM 726 N N . LEU A 1 97 ? -11.898 -2.684 -1.659 1.00 91.56 97 LEU A N 1
ATOM 727 C CA . LEU A 1 97 ? -10.810 -2.571 -2.634 1.00 91.56 97 LEU A CA 1
ATOM 728 C C . LEU A 1 97 ? -11.324 -2.968 -4.024 1.00 91.56 97 LEU A C 1
ATOM 730 O O . LEU A 1 97 ? -11.909 -4.035 -4.191 1.00 91.56 97 LEU A O 1
ATOM 734 N N . GLU A 1 98 ? -11.064 -2.129 -5.018 1.00 93.25 98 GLU A N 1
ATOM 735 C CA . GLU A 1 98 ? -11.351 -2.401 -6.421 1.00 93.25 98 GLU A CA 1
ATOM 736 C C . GLU A 1 98 ? -10.109 -2.147 -7.273 1.00 93.25 98 GLU A C 1
ATOM 738 O O . GLU A 1 98 ? -9.360 -1.201 -7.022 1.00 93.25 98 GLU A O 1
ATOM 743 N N . VAL A 1 99 ? -9.927 -2.965 -8.305 1.00 93.81 99 VAL A N 1
ATOM 744 C CA . VAL A 1 99 ? -8.861 -2.840 -9.307 1.00 93.81 99 VAL A CA 1
ATOM 745 C C . VAL A 1 99 ? -9.466 -2.677 -10.692 1.00 93.81 99 VAL A C 1
ATOM 747 O O . VAL A 1 99 ? -10.550 -3.189 -10.951 1.00 93.81 99 VAL A O 1
ATOM 750 N N . VAL A 1 100 ? -8.792 -1.961 -11.585 1.00 93.25 100 VAL A N 1
ATOM 751 C CA . VAL A 1 100 ? -9.213 -1.890 -12.987 1.00 93.25 100 VAL A CA 1
ATOM 752 C C . VAL A 1 100 ? -8.828 -3.190 -13.685 1.00 93.25 100 VAL A C 1
ATOM 754 O O . VAL A 1 100 ? -7.654 -3.545 -13.726 1.00 93.25 100 VAL A O 1
ATOM 757 N N . ASP A 1 101 ? -9.811 -3.884 -14.253 1.00 91.31 101 ASP A N 1
ATOM 758 C CA . ASP A 1 101 ? -9.562 -4.967 -15.200 1.00 91.31 101 ASP A CA 1
ATOM 759 C C . ASP A 1 101 ? -9.127 -4.366 -16.542 1.00 91.31 101 ASP A C 1
ATOM 761 O O . ASP A 1 101 ? -9.870 -3.604 -17.159 1.00 91.31 101 ASP A O 1
ATOM 765 N N . GLU A 1 102 ? -7.923 -4.698 -17.004 1.00 87.19 102 GLU A N 1
ATOM 766 C CA . GLU A 1 102 ? -7.342 -4.105 -18.216 1.00 87.19 102 GLU A CA 1
ATOM 767 C C . GLU A 1 102 ? -8.149 -4.417 -19.479 1.00 87.19 102 GLU A C 1
ATOM 769 O O . GLU A 1 102 ? -8.164 -3.622 -20.417 1.00 87.19 102 GLU A O 1
ATOM 774 N N . LYS A 1 103 ? -8.850 -5.557 -19.503 1.00 89.81 103 LYS A N 1
ATOM 775 C CA . LYS A 1 103 ? -9.631 -5.983 -20.670 1.00 89.81 103 LYS A CA 1
ATOM 776 C C . LYS A 1 103 ? -10.920 -5.185 -20.815 1.00 89.81 103 LYS A C 1
ATOM 778 O O . LYS A 1 103 ? -11.264 -4.769 -21.917 1.00 89.81 103 LYS A O 1
ATOM 783 N N . SER A 1 104 ? -11.651 -4.999 -19.719 1.00 94.00 104 SER A N 1
ATOM 784 C CA . SER A 1 104 ? -12.935 -4.291 -19.712 1.00 94.00 104 SER A CA 1
ATOM 785 C C . SER A 1 104 ? -12.819 -2.801 -19.387 1.00 94.00 104 SER A C 1
ATOM 787 O O . SER A 1 104 ? -13.790 -2.065 -19.562 1.00 94.00 104 SER A O 1
ATOM 789 N N . GLY A 1 105 ? -11.677 -2.351 -18.860 1.00 93.69 105 GLY A N 1
ATOM 790 C CA . GLY A 1 105 ? -11.477 -0.997 -18.337 1.00 93.69 105 GLY A CA 1
ATOM 791 C C . GLY A 1 105 ? -12.319 -0.673 -17.098 1.00 93.69 105 GLY A C 1
ATOM 792 O O . GLY A 1 105 ? -12.352 0.478 -16.660 1.00 93.69 105 GLY A O 1
ATOM 793 N N . SER A 1 106 ? -13.021 -1.659 -16.537 1.00 95.56 106 SER A N 1
ATOM 794 C CA . SER A 1 106 ? -13.963 -1.476 -15.435 1.00 95.56 106 SER A CA 1
ATOM 795 C C . SER A 1 106 ? -13.325 -1.810 -14.090 1.00 95.56 106 SER A C 1
ATOM 797 O O . SER A 1 106 ? -12.435 -2.654 -14.002 1.00 95.56 106 SER A O 1
ATOM 799 N N . PHE A 1 107 ? -13.799 -1.163 -13.023 1.00 95.75 107 PHE A N 1
ATOM 800 C CA . PHE A 1 107 ? -13.413 -1.528 -11.662 1.00 95.75 107 PHE A CA 1
ATOM 801 C C . PHE A 1 107 ? -14.070 -2.850 -11.254 1.00 95.75 107 PHE A C 1
ATOM 803 O O . PHE A 1 107 ? -15.284 -3.010 -11.377 1.00 95.75 107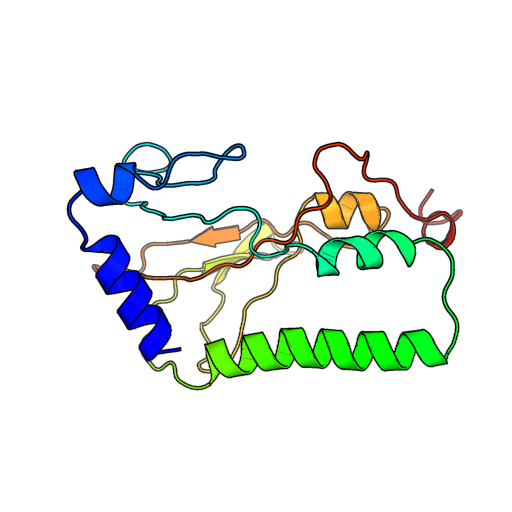 PHE A O 1
ATOM 810 N N . VAL A 1 108 ? -13.263 -3.774 -10.741 1.00 94.00 108 VAL A N 1
ATOM 811 C CA . VAL A 1 108 ? -13.675 -5.082 -10.232 1.00 94.00 108 VAL A CA 1
ATOM 812 C C . VAL A 1 108 ? -13.307 -5.174 -8.756 1.00 94.00 108 VAL A C 1
ATOM 814 O O . VAL A 1 108 ? -12.177 -4.878 -8.364 1.00 94.00 108 VAL A O 1
ATOM 817 N N . ALA A 1 109 ? -14.269 -5.589 -7.933 1.00 92.25 109 ALA A N 1
ATOM 818 C CA . ALA A 1 109 ? -14.073 -5.750 -6.499 1.00 92.25 109 ALA A CA 1
ATOM 819 C C . ALA A 1 109 ? -13.109 -6.897 -6.181 1.00 92.25 109 ALA A C 1
ATOM 821 O O . ALA A 1 109 ? -13.306 -8.038 -6.604 1.00 92.25 109 ALA A O 1
ATOM 822 N N . VAL A 1 110 ? -12.107 -6.599 -5.359 1.00 88.75 110 VAL A N 1
ATOM 823 C CA . VAL A 1 110 ? -11.227 -7.593 -4.752 1.00 88.75 110 VAL A CA 1
ATOM 824 C C . VAL A 1 110 ? -11.906 -8.093 -3.485 1.00 88.75 110 VAL A C 1
ATOM 826 O O . VAL A 1 110 ? -12.004 -7.376 -2.486 1.00 88.75 110 VAL A O 1
ATOM 829 N N . GLN A 1 111 ? -12.406 -9.328 -3.535 1.00 85.38 111 GLN A N 1
ATOM 830 C CA . GLN A 1 111 ? -13.049 -9.949 -2.382 1.00 85.38 111 GLN A CA 1
ATOM 831 C C . GLN A 1 111 ? -12.005 -10.229 -1.297 1.00 85.38 111 GLN A C 1
ATOM 833 O O . GLN A 1 111 ? -11.007 -10.900 -1.578 1.00 85.38 111 GLN A O 1
ATOM 838 N N . PRO A 1 112 ? -12.200 -9.738 -0.063 1.00 82.50 112 PRO A N 1
ATOM 839 C CA . PRO A 1 112 ? -11.254 -10.017 0.996 1.00 82.50 112 PRO A CA 1
ATOM 840 C C . PRO A 1 112 ? -11.282 -11.497 1.362 1.00 82.50 112 PRO A C 1
ATOM 842 O O . PRO A 1 112 ? -12.341 -12.058 1.636 1.00 82.50 112 PRO A O 1
ATOM 845 N N . CYS A 1 113 ? -10.110 -12.122 1.391 1.00 80.56 113 CYS A N 1
ATOM 846 C CA . CYS A 1 113 ? -9.960 -13.509 1.799 1.00 80.56 113 CYS A CA 1
ATOM 847 C C . CYS A 1 113 ? -9.180 -13.553 3.127 1.00 80.56 113 CYS A C 1
ATOM 849 O O . CYS A 1 113 ? -8.015 -13.137 3.162 1.00 80.56 113 CYS A O 1
ATOM 851 N N . PRO A 1 114 ? -9.809 -13.988 4.237 1.00 77.62 114 PRO A N 1
ATOM 852 C CA . PRO A 1 114 ? -9.139 -14.156 5.525 1.00 77.62 114 PRO A CA 1
ATOM 853 C C . PRO A 1 114 ? -7.835 -14.950 5.403 1.00 77.62 114 PRO A C 1
ATOM 855 O O . PRO A 1 114 ? -7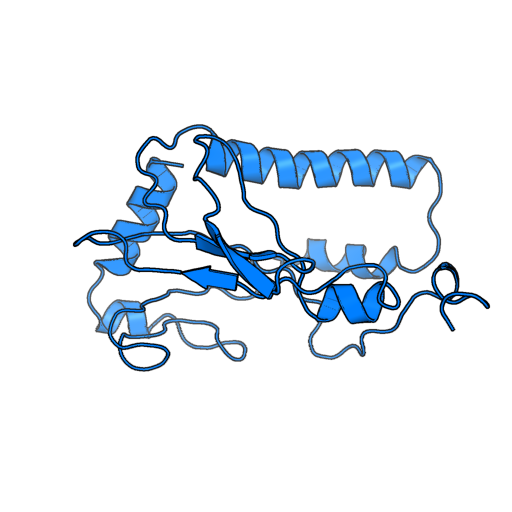.780 -15.949 4.691 1.00 77.62 114 PRO A O 1
ATOM 858 N N . GLY A 1 115 ? -6.781 -14.511 6.094 1.00 71.25 115 GLY A N 1
ATOM 859 C CA . GLY A 1 115 ? -5.480 -15.187 6.051 1.00 71.25 115 GLY A CA 1
ATOM 860 C C . GLY A 1 115 ? -4.659 -14.947 4.776 1.00 71.25 115 GLY A C 1
ATOM 861 O O . GLY A 1 115 ? -3.615 -15.571 4.610 1.00 71.25 115 GLY A O 1
ATOM 862 N N . THR A 1 116 ? -5.087 -14.044 3.888 1.00 73.25 116 THR A N 1
ATOM 863 C CA . THR A 1 116 ? -4.364 -13.717 2.645 1.00 73.25 116 THR A CA 1
ATOM 864 C C . THR A 1 116 ? -3.915 -12.258 2.594 1.00 73.25 116 THR A C 1
ATOM 866 O O . THR A 1 116 ? -4.401 -11.412 3.350 1.00 73.25 116 THR A O 1
ATOM 869 N N . PHE A 1 117 ? -3.006 -11.961 1.663 1.00 74.12 117 PHE A N 1
ATOM 870 C CA . PHE A 1 117 ? -2.641 -10.596 1.289 1.00 74.12 117 PHE A CA 1
ATOM 871 C C . PHE A 1 117 ? -3.014 -10.313 -0.148 1.00 74.12 117 PHE A C 1
ATOM 873 O O . PHE A 1 117 ? -2.920 -11.176 -1.019 1.00 74.12 117 PHE A O 1
ATOM 880 N N . PHE A 1 118 ? -3.356 -9.054 -0.385 1.00 78.94 118 PHE A N 1
ATOM 881 C CA . PHE A 1 118 ? -3.387 -8.495 -1.718 1.00 78.94 118 PHE A CA 1
ATOM 882 C C . PHE A 1 118 ? -2.024 -7.871 -2.024 1.00 78.94 118 PHE A C 1
ATOM 884 O O . PHE A 1 118 ? -1.528 -7.063 -1.238 1.00 78.94 118 PHE A O 1
ATOM 891 N N . VAL A 1 119 ? -1.435 -8.250 -3.156 1.00 80.00 119 VAL A N 1
ATOM 892 C CA . VAL A 1 119 ? -0.178 -7.691 -3.661 1.00 80.00 119 VAL A CA 1
ATOM 893 C C . VAL A 1 119 ? -0.473 -7.002 -4.984 1.00 80.00 119 VAL A C 1
ATOM 895 O O . VAL A 1 119 ? -1.047 -7.607 -5.887 1.00 80.00 119 VAL A O 1
ATOM 898 N N . ASN A 1 120 ? -0.065 -5.745 -5.098 1.00 81.19 120 ASN A N 1
ATOM 899 C CA . ASN A 1 120 ? -0.035 -5.011 -6.352 1.00 81.19 120 ASN A CA 1
ATOM 900 C C . ASN A 1 120 ? 1.370 -4.484 -6.630 1.00 81.19 120 ASN A C 1
ATOM 902 O O . ASN A 1 120 ? 2.195 -4.332 -5.731 1.00 81.19 120 ASN A O 1
ATOM 906 N N . VAL A 1 121 ? 1.613 -4.199 -7.902 1.00 79.88 121 VAL A N 1
ATOM 907 C CA . VAL A 1 121 ? 2.838 -3.568 -8.387 1.00 79.88 121 VAL A CA 1
ATOM 908 C C . VAL A 1 121 ? 2.548 -2.113 -8.735 1.00 79.88 121 VAL A C 1
ATOM 910 O O . VAL A 1 121 ? 1.435 -1.776 -9.150 1.00 79.88 121 VAL A O 1
ATOM 913 N N . GLY A 1 122 ? 3.543 -1.257 -8.525 1.00 82.00 122 GLY A N 1
ATOM 914 C CA . GLY A 1 122 ? 3.477 0.168 -8.840 1.00 82.00 122 GLY A CA 1
ATOM 915 C C . GLY A 1 122 ? 4.421 0.546 -9.976 1.00 82.00 122 GLY A C 1
ATOM 916 O O . GLY A 1 122 ? 5.141 -0.292 -10.518 1.00 82.00 122 GLY A O 1
ATOM 917 N N . ASP A 1 123 ? 4.447 1.836 -10.296 1.00 86.62 123 ASP A N 1
ATOM 918 C CA . ASP A 1 123 ? 5.151 2.376 -11.466 1.00 86.62 123 ASP A CA 1
ATOM 919 C C . ASP A 1 123 ? 6.660 2.082 -11.461 1.00 86.62 123 ASP A C 1
ATOM 921 O O . ASP A 1 123 ? 7.238 1.827 -12.514 1.00 86.62 123 ASP A O 1
ATOM 925 N N . PHE A 1 124 ? 7.291 2.016 -10.282 1.00 80.94 124 PHE A N 1
ATOM 926 C CA . PHE A 1 124 ? 8.697 1.611 -10.159 1.00 80.94 124 PHE A CA 1
ATOM 927 C C . PHE A 1 124 ? 8.957 0.222 -10.749 1.00 80.94 124 PHE A C 1
ATOM 929 O O . PHE A 1 124 ? 9.929 0.022 -11.470 1.00 80.94 124 PHE A O 1
ATOM 936 N N . THR A 1 125 ? 8.073 -0.738 -10.480 1.00 77.25 125 THR A N 1
ATOM 937 C CA . THR A 1 125 ? 8.193 -2.100 -11.011 1.00 77.25 125 THR A CA 1
ATOM 938 C C . THR A 1 125 ? 7.935 -2.134 -12.514 1.00 77.25 125 THR A C 1
ATOM 940 O O . THR A 1 125 ? 8.565 -2.920 -13.216 1.00 77.25 125 THR A O 1
ATOM 943 N N . VAL A 1 126 ? 7.055 -1.271 -13.030 1.00 83.69 126 VAL A N 1
ATOM 944 C CA . VAL A 1 126 ? 6.833 -1.134 -14.480 1.00 83.69 126 VAL A CA 1
ATOM 945 C C . VAL A 1 126 ? 8.117 -0.674 -15.167 1.00 83.69 126 VAL A C 1
ATOM 947 O O . VAL A 1 126 ? 8.568 -1.325 -16.105 1.00 83.69 126 VAL A O 1
ATOM 950 N N . ALA A 1 127 ? 8.732 0.398 -14.659 1.00 87.00 127 ALA A N 1
ATOM 951 C CA . ALA A 1 127 ? 9.967 0.952 -15.209 1.00 87.00 127 ALA A CA 1
ATOM 952 C C . ALA A 1 127 ? 11.149 -0.022 -15.105 1.00 87.00 127 ALA A C 1
ATOM 954 O O . ALA A 1 127 ? 11.906 -0.165 -16.057 1.00 87.00 127 ALA A O 1
ATOM 955 N N . TRP A 1 128 ? 11.291 -0.721 -13.976 1.00 83.94 128 TRP A N 1
ATOM 956 C CA . TRP A 1 128 ? 12.354 -1.710 -13.775 1.00 83.94 128 TRP A CA 1
ATOM 957 C C . TRP A 1 128 ? 12.186 -2.963 -14.647 1.00 83.94 128 TRP A C 1
ATOM 959 O O . TRP A 1 128 ? 13.164 -3.575 -15.055 1.00 83.94 128 TRP A O 1
ATOM 969 N N . SER A 1 129 ? 10.951 -3.371 -14.936 1.00 78.94 129 SER A N 1
ATOM 970 C CA . SER A 1 129 ? 10.679 -4.610 -15.679 1.00 78.94 129 SER A CA 1
ATOM 971 C C . SER A 1 129 ? 10.586 -4.437 -17.190 1.00 78.94 129 SER A C 1
ATOM 973 O O . SER A 1 129 ? 10.116 -5.348 -17.872 1.00 78.94 129 SER A O 1
ATOM 975 N N . ASN A 1 130 ? 10.970 -3.269 -17.699 1.00 87.31 130 ASN A N 1
ATOM 976 C CA . ASN A 1 130 ? 10.781 -2.865 -19.083 1.00 87.31 130 ASN A CA 1
ATOM 977 C C . ASN A 1 130 ? 9.332 -3.053 -19.577 1.00 87.31 130 ASN A C 1
ATOM 979 O O . ASN A 1 130 ? 9.067 -3.661 -20.612 1.00 87.31 130 ASN A O 1
ATOM 983 N N . GLY A 1 131 ? 8.359 -2.625 -18.766 1.00 85.44 131 GLY A N 1
ATOM 984 C CA . GLY A 1 131 ? 6.936 -2.698 -19.109 1.00 85.44 131 GLY A CA 1
ATOM 985 C C . GLY A 1 131 ? 6.301 -4.092 -19.034 1.00 85.44 131 GLY A C 1
ATOM 986 O O . GLY A 1 131 ? 5.124 -4.232 -19.361 1.00 85.44 131 GLY A O 1
ATOM 987 N N . ARG A 1 132 ? 7.024 -5.127 -18.579 1.00 81.50 132 ARG A N 1
ATOM 988 C CA . ARG A 1 132 ? 6.477 -6.494 -18.448 1.00 81.50 132 ARG A CA 1
ATOM 989 C C . ARG A 1 132 ? 5.440 -6.629 -17.337 1.00 81.50 132 ARG A C 1
ATOM 991 O O . ARG A 1 132 ? 4.564 -7.489 -17.418 1.00 81.50 132 ARG A O 1
ATOM 998 N N . PHE A 1 133 ? 5.544 -5.805 -16.298 1.00 82.62 133 PHE A N 1
ATOM 999 C CA . PHE A 1 133 ? 4.504 -5.659 -15.286 1.00 82.62 133 PHE A CA 1
ATOM 1000 C C . PHE A 1 133 ? 3.657 -4.417 -15.555 1.00 82.62 133 PHE A C 1
ATOM 1002 O O . PHE A 1 133 ? 4.177 -3.375 -15.945 1.00 82.62 133 PHE A O 1
ATOM 1009 N N . SER A 1 134 ? 2.364 -4.513 -15.248 1.00 80.88 134 SER A N 1
ATOM 1010 C CA . SER A 1 134 ? 1.429 -3.390 -15.316 1.00 80.88 134 SER A CA 1
ATOM 1011 C C . SER A 1 134 ? 1.151 -2.809 -13.937 1.00 80.88 134 SER A C 1
ATOM 1013 O O . SER A 1 134 ? 0.754 -3.531 -13.021 1.00 80.88 134 SER A O 1
ATOM 1015 N N . SER A 1 135 ? 1.266 -1.488 -13.805 1.00 87.12 135 SER A N 1
ATOM 1016 C CA . SER A 1 135 ? 0.810 -0.763 -12.616 1.00 87.12 135 SER A CA 1
ATOM 1017 C C . SER A 1 135 ? -0.716 -0.799 -12.542 1.00 87.12 135 SER A C 1
ATOM 1019 O O . SER A 1 135 ? -1.422 -0.222 -13.376 1.00 87.12 135 SER A O 1
ATOM 1021 N N . VAL A 1 136 ? -1.245 -1.513 -11.547 1.00 85.25 136 VAL A N 1
ATOM 1022 C CA . VAL A 1 136 ? -2.688 -1.732 -11.422 1.00 85.25 136 VAL A CA 1
ATOM 1023 C C . VAL A 1 136 ? -3.343 -0.507 -10.793 1.00 85.25 136 VAL A C 1
ATOM 1025 O O . VAL A 1 136 ? -3.153 -0.203 -9.609 1.00 85.25 136 VAL A O 1
ATOM 1028 N N . LYS A 1 137 ? -4.196 0.168 -11.569 1.00 91.56 137 LYS A N 1
ATOM 1029 C CA . LYS A 1 137 ? -5.079 1.215 -11.044 1.00 91.56 137 LYS A CA 1
ATOM 1030 C C . LYS A 1 137 ? -6.050 0.598 -10.046 1.00 91.56 137 LYS A C 1
ATOM 1032 O O . LYS A 1 137 ? -6.741 -0.369 -10.359 1.00 91.56 137 LYS A O 1
ATOM 1037 N N . HIS A 1 138 ? -6.126 1.182 -8.860 1.00 92.69 138 HIS A N 1
ATOM 1038 C CA . HIS A 1 138 ? -6.951 0.677 -7.773 1.00 92.69 138 HIS A CA 1
ATOM 1039 C C . HIS A 1 138 ? -7.600 1.821 -6.996 1.00 92.69 138 HIS A C 1
ATOM 1041 O O . HIS A 1 138 ? -7.141 2.963 -7.033 1.00 92.69 138 HIS A O 1
ATOM 1047 N N . ARG A 1 139 ? -8.695 1.517 -6.303 1.00 92.25 139 ARG A N 1
ATOM 1048 C CA . ARG A 1 139 ? -9.390 2.443 -5.401 1.00 92.25 139 ARG A CA 1
ATOM 1049 C C . ARG A 1 139 ? -10.019 1.686 -4.241 1.00 92.25 139 ARG A C 1
ATOM 1051 O O . ARG A 1 139 ? -10.151 0.468 -4.292 1.00 92.25 139 ARG A O 1
ATOM 1058 N N . VAL A 1 140 ? -10.448 2.414 -3.217 1.00 91.12 140 VAL A N 1
ATOM 1059 C CA . VAL A 1 140 ? -11.246 1.854 -2.121 1.00 91.12 140 VAL A CA 1
ATOM 1060 C C . VAL A 1 140 ? -12.608 2.539 -2.099 1.00 91.12 140 VAL A C 1
ATOM 1062 O O . VAL A 1 140 ? -12.687 3.760 -1.987 1.00 91.12 140 VAL A O 1
ATOM 1065 N N . GLN A 1 141 ? -13.672 1.752 -2.225 1.00 91.38 141 GLN A N 1
ATOM 1066 C CA . GLN A 1 141 ? -15.058 2.177 -2.075 1.00 91.38 141 GLN A CA 1
ATOM 1067 C C . GLN A 1 141 ? -15.522 2.023 -0.627 1.00 91.38 141 GLN A C 1
ATOM 1069 O O . GLN A 1 141 ? -15.219 1.035 0.044 1.00 91.38 141 GLN A O 1
ATOM 1074 N N . CYS A 1 142 ? -16.310 2.991 -0.164 1.00 90.56 142 CYS A N 1
ATOM 1075 C CA . CYS A 1 142 ? -17.077 2.851 1.065 1.00 90.56 142 CYS A CA 1
ATOM 1076 C C . CYS A 1 142 ? -18.326 2.017 0.757 1.00 90.56 142 CYS A C 1
ATOM 1078 O O . CYS A 1 142 ? -19.245 2.503 0.102 1.00 90.56 142 CYS A O 1
ATOM 1080 N N . ILE A 1 143 ? -18.328 0.752 1.179 1.00 89.06 143 ILE A N 1
ATOM 1081 C CA . ILE A 1 143 ? -19.428 -0.190 0.909 1.00 89.06 143 ILE A CA 1
ATOM 1082 C C . ILE A 1 143 ? -20.444 -0.273 2.057 1.00 89.06 143 ILE A C 1
ATOM 1084 O O . ILE A 1 143 ? -21.560 -0.740 1.854 1.00 89.06 143 ILE A O 1
ATOM 1088 N N . GLU A 1 144 ? -20.077 0.203 3.248 1.00 88.00 144 GLU A N 1
ATOM 1089 C CA . GLU A 1 144 ? -20.926 0.230 4.439 1.00 88.00 144 GLU A CA 1
ATOM 1090 C C . GLU A 1 144 ? -20.491 1.345 5.400 1.00 88.00 144 GLU A C 1
ATOM 1092 O O . GLU A 1 144 ? -19.356 1.824 5.350 1.00 88.00 144 GLU A O 1
ATOM 1097 N N . GLY A 1 145 ? -21.394 1.771 6.287 1.00 88.62 145 GLY A N 1
ATOM 1098 C CA . GLY A 1 145 ? -21.080 2.759 7.316 1.00 88.62 145 GLY A CA 1
ATOM 1099 C C . GLY A 1 145 ? -20.228 2.149 8.427 1.00 88.62 145 GLY A C 1
ATOM 1100 O O . GLY A 1 145 ? -20.751 1.423 9.268 1.00 88.62 145 GLY A O 1
ATOM 1101 N N . GLY A 1 146 ? -18.933 2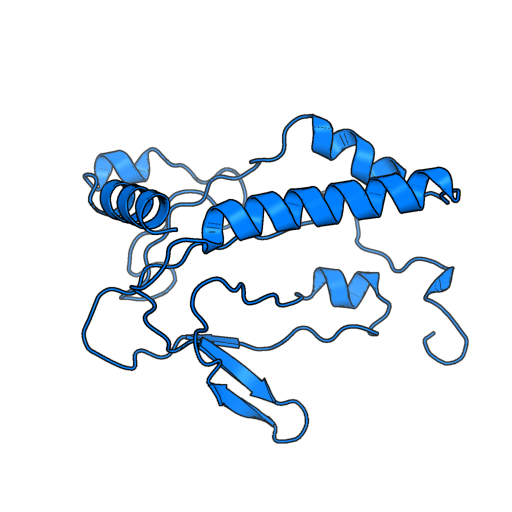.464 8.457 1.00 87.50 146 GLY A N 1
ATOM 1102 C CA . GLY A 1 146 ? -18.019 1.963 9.482 1.00 87.50 146 GLY A CA 1
ATOM 1103 C C . GLY A 1 146 ? -16.570 2.396 9.272 1.00 87.50 146 GLY A C 1
ATOM 1104 O O . GLY A 1 146 ? -16.215 2.986 8.252 1.00 87.50 146 GLY A O 1
ATOM 1105 N N . VAL A 1 147 ? -15.719 2.103 10.258 1.00 87.38 147 VAL A N 1
ATOM 1106 C CA . VAL A 1 147 ? -14.276 2.367 10.177 1.00 87.38 147 VAL A CA 1
ATOM 1107 C C . VAL A 1 147 ? -13.569 1.151 9.590 1.00 87.38 147 VAL A C 1
ATOM 1109 O O . VAL A 1 147 ? -13.512 0.087 10.208 1.00 87.38 147 VAL A O 1
ATOM 1112 N N . ARG A 1 148 ? -12.964 1.328 8.415 1.00 88.56 148 ARG A N 1
ATOM 1113 C CA . ARG A 1 148 ? -12.077 0.338 7.801 1.00 88.56 148 ARG A CA 1
ATOM 1114 C C . ARG A 1 148 ? -10.630 0.620 8.193 1.00 88.56 148 ARG A C 1
ATOM 1116 O O . ARG A 1 148 ? -10.122 1.707 7.943 1.00 88.56 148 ARG A O 1
ATOM 1123 N N . VAL A 1 149 ? -9.944 -0.390 8.725 1.00 85.50 149 VAL A N 1
ATOM 1124 C CA . VAL A 1 149 ? -8.510 -0.320 9.045 1.00 85.50 149 VAL A CA 1
ATOM 1125 C C . VAL A 1 149 ? -7.741 -1.287 8.153 1.00 85.50 149 VAL A C 1
ATOM 1127 O O . VAL A 1 149 ? -8.040 -2.482 8.119 1.00 85.50 149 VAL A O 1
ATOM 1130 N N . SER A 1 150 ? -6.730 -0.776 7.451 1.00 85.56 150 SER A N 1
ATOM 1131 C CA . SER A 1 150 ? -5.796 -1.569 6.648 1.00 85.56 150 SER A CA 1
ATOM 1132 C C . SER A 1 150 ? -4.354 -1.251 7.011 1.00 85.56 150 SER A C 1
ATOM 1134 O O . SER A 1 150 ? -4.042 -0.141 7.429 1.00 85.56 150 SER A O 1
ATOM 1136 N N . ILE A 1 151 ? -3.483 -2.236 6.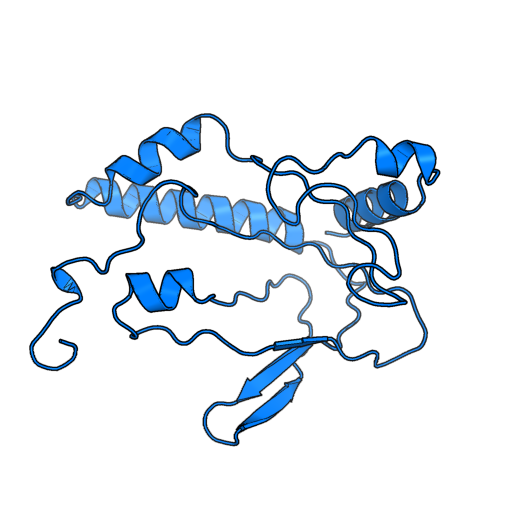818 1.00 81.69 151 ILE A N 1
ATOM 1137 C CA . ILE A 1 151 ? -2.041 -2.124 7.020 1.00 81.69 151 ILE A CA 1
ATOM 1138 C C . ILE A 1 151 ? -1.400 -2.407 5.668 1.00 81.69 151 ILE A C 1
ATOM 1140 O O . ILE A 1 151 ? -1.726 -3.416 5.044 1.00 81.69 151 ILE A O 1
ATOM 1144 N N . GLY A 1 152 ? -0.542 -1.501 5.209 1.00 78.69 152 GLY A N 1
ATOM 1145 C CA . GLY A 1 152 ? 0.174 -1.627 3.946 1.00 78.69 152 GLY A CA 1
ATOM 1146 C C . GLY A 1 152 ? 1.674 -1.552 4.173 1.00 78.69 152 GLY A C 1
ATOM 1147 O O . GLY A 1 152 ? 2.138 -0.799 5.027 1.00 78.69 152 GLY A O 1
ATOM 1148 N N . MET A 1 153 ? 2.416 -2.325 3.389 1.00 76.94 153 MET A N 1
ATOM 1149 C CA . MET A 1 153 ? 3.859 -2.197 3.253 1.00 76.94 153 MET A CA 1
ATOM 1150 C C . MET A 1 153 ? 4.138 -1.775 1.818 1.00 76.94 153 MET A C 1
ATOM 1152 O O . MET A 1 153 ? 3.680 -2.431 0.885 1.00 76.94 153 MET A O 1
ATOM 1156 N N . LEU A 1 154 ? 4.853 -0.667 1.651 1.00 75.88 154 LEU A N 1
ATOM 1157 C CA . LEU A 1 154 ? 5.270 -0.181 0.346 1.00 75.88 154 LEU A CA 1
ATOM 1158 C C . LEU A 1 154 ? 6.776 -0.375 0.235 1.00 75.88 154 LEU A C 1
ATOM 1160 O O . LEU A 1 154 ? 7.529 0.102 1.083 1.00 75.88 154 LEU A O 1
ATOM 1164 N N . MET A 1 155 ? 7.195 -1.094 -0.800 1.00 74.25 155 MET A N 1
ATOM 1165 C CA . MET A 1 155 ? 8.604 -1.260 -1.126 1.00 74.25 155 MET A CA 1
ATOM 1166 C C . MET A 1 155 ? 8.980 -0.209 -2.163 1.00 74.25 155 MET A C 1
ATOM 1168 O O . MET A 1 155 ? 8.394 -0.163 -3.243 1.00 74.25 155 MET A O 1
ATOM 1172 N N . PHE A 1 156 ? 9.943 0.633 -1.809 1.00 70.69 156 PHE A N 1
ATOM 1173 C CA . PHE A 1 156 ? 10.504 1.651 -2.686 1.00 70.69 156 PHE A CA 1
ATOM 1174 C C . PHE A 1 156 ? 11.968 1.327 -2.970 1.00 70.69 156 PHE A C 1
ATOM 1176 O O . PHE A 1 156 ? 12.654 0.735 -2.135 1.00 70.69 156 PHE A O 1
ATOM 1183 N N . THR A 1 157 ? 12.448 1.737 -4.139 1.00 66.94 157 THR A N 1
ATOM 1184 C CA . THR A 1 157 ? 13.886 1.860 -4.389 1.00 66.94 157 THR A CA 1
ATOM 1185 C C . THR A 1 157 ? 14.439 3.057 -3.607 1.00 66.94 157 THR A C 1
ATOM 1187 O O . THR A 1 157 ? 13.665 3.931 -3.198 1.00 66.94 157 THR A O 1
ATOM 1190 N N . PRO A 1 158 ? 15.764 3.135 -3.386 1.00 66.94 158 PRO A N 1
ATOM 1191 C CA . PRO A 1 158 ? 16.383 4.348 -2.868 1.00 66.94 158 PRO A CA 1
ATOM 1192 C C . PRO A 1 158 ? 15.955 5.573 -3.682 1.00 66.94 158 PRO A C 1
ATOM 1194 O O . PRO A 1 158 ? 15.884 5.522 -4.910 1.00 66.94 158 PRO A O 1
ATOM 1197 N N . TRP A 1 159 ? 15.646 6.666 -2.988 1.00 68.38 159 TRP A N 1
ATOM 1198 C CA . TRP A 1 159 ? 15.125 7.892 -3.602 1.00 68.38 159 TRP A CA 1
ATOM 1199 C C . TRP A 1 159 ? 16.150 8.621 -4.481 1.00 68.38 159 TRP A C 1
ATOM 1201 O O . TRP A 1 159 ? 15.781 9.489 -5.267 1.00 68.38 159 TRP A O 1
ATOM 1211 N N . ASP A 1 160 ? 17.428 8.298 -4.321 1.00 74.31 160 ASP A N 1
ATOM 1212 C CA . ASP A 1 160 ? 18.578 8.909 -4.982 1.00 74.31 160 ASP A CA 1
ATOM 1213 C C . ASP A 1 160 ? 19.101 8.100 -6.178 1.00 74.31 160 ASP A C 1
ATOM 1215 O O . ASP A 1 160 ? 20.073 8.508 -6.814 1.00 74.31 160 ASP A O 1
ATOM 1219 N N . VAL A 1 161 ? 18.452 6.983 -6.515 1.00 76.44 161 VAL A N 1
ATOM 1220 C CA . VAL A 1 161 ? 18.858 6.107 -7.617 1.00 76.44 161 VAL A CA 1
ATOM 1221 C C . VAL A 1 161 ? 17.799 6.129 -8.714 1.00 76.44 161 VAL A C 1
ATOM 1223 O O . VAL A 1 161 ? 16.613 5.907 -8.464 1.00 76.44 161 VAL A O 1
ATOM 1226 N N . ALA A 1 162 ? 18.234 6.395 -9.947 1.00 82.31 162 ALA A N 1
ATOM 1227 C CA . ALA A 1 162 ? 17.378 6.255 -11.117 1.00 82.31 162 ALA A CA 1
ATOM 1228 C C . ALA A 1 162 ? 16.984 4.783 -11.290 1.00 82.31 162 ALA A C 1
ATOM 1230 O O . ALA A 1 162 ? 17.827 3.891 -11.215 1.00 82.31 162 ALA A O 1
ATOM 1231 N N . VAL A 1 163 ? 15.694 4.527 -11.506 1.00 82.62 163 VAL A N 1
ATOM 1232 C CA . VAL A 1 163 ? 15.213 3.174 -11.791 1.00 82.62 163 VAL A CA 1
ATOM 1233 C C . VAL A 1 163 ? 15.365 2.910 -13.279 1.00 82.62 163 VAL A C 1
ATOM 1235 O O . VAL A 1 163 ? 14.700 3.544 -14.095 1.00 82.62 163 VAL A O 1
ATOM 1238 N N . GLU A 1 164 ? 16.238 1.964 -13.605 1.00 84.38 164 GLU A N 1
ATOM 1239 C CA . GLU A 1 164 ? 16.515 1.511 -14.965 1.00 84.38 164 GLU A CA 1
ATOM 1240 C C . GLU A 1 164 ? 16.142 0.032 -15.110 1.00 84.38 164 GLU A C 1
ATOM 1242 O O . GLU A 1 164 ? 16.123 -0.725 -14.132 1.00 84.38 164 GLU A O 1
ATOM 1247 N N . SER A 1 165 ? 15.808 -0.368 -16.337 1.00 84.31 165 SER A N 1
ATOM 1248 C CA . SER A 1 165 ? 15.588 -1.775 -16.662 1.00 84.31 165 SER A CA 1
ATOM 1249 C C . SER A 1 165 ? 16.928 -2.512 -16.769 1.00 84.31 165 SER A C 1
ATOM 1251 O O . SER A 1 165 ? 17.834 -1.993 -17.422 1.00 84.31 165 SER A O 1
ATOM 1253 N N . PRO A 1 166 ? 17.070 -3.713 -16.177 1.00 81.19 166 PRO A N 1
ATOM 1254 C CA . PRO A 1 166 ? 18.215 -4.586 -16.422 1.00 81.19 166 PRO A CA 1
ATOM 1255 C C . PRO A 1 166 ? 18.366 -4.910 -17.912 1.00 81.19 166 PRO A C 1
ATOM 1257 O O . PRO A 1 166 ? 17.359 -5.103 -18.601 1.00 81.19 166 PRO A O 1
ATOM 1260 N N . GLU A 1 167 ? 19.606 -5.018 -18.400 1.00 83.12 167 GLU A N 1
ATOM 1261 C CA . GLU A 1 167 ? 19.897 -5.303 -19.814 1.00 83.12 167 GLU A CA 1
ATOM 1262 C C . GLU A 1 167 ? 19.235 -6.606 -20.287 1.00 83.12 167 GLU A C 1
ATOM 1264 O O . GLU A 1 167 ? 18.798 -6.701 -21.428 1.00 83.12 167 GLU A O 1
ATOM 1269 N N . GLU A 1 168 ? 19.070 -7.593 -19.403 1.00 86.25 168 GLU A N 1
ATOM 1270 C CA . GLU A 1 168 ? 18.433 -8.877 -19.711 1.00 86.25 168 GLU A CA 1
ATOM 1271 C C . GLU A 1 168 ? 16.929 -8.763 -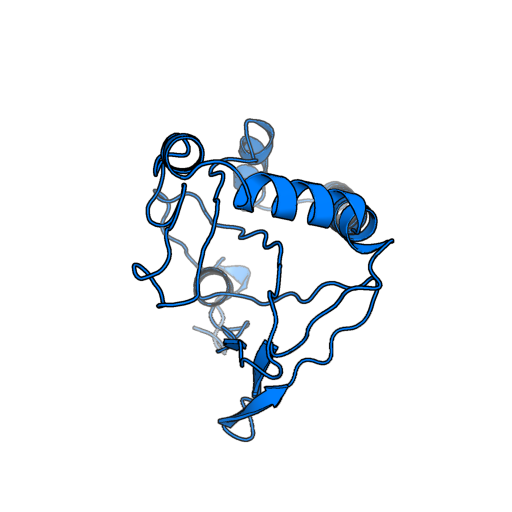19.992 1.00 86.25 168 GLU A C 1
ATOM 1273 O O . GLU A 1 168 ? 16.331 -9.690 -20.543 1.00 86.25 168 GLU A O 1
ATOM 1278 N N . LEU A 1 169 ? 16.295 -7.661 -19.580 1.00 79.31 169 LEU A N 1
ATOM 1279 C CA . LEU A 1 169 ? 14.879 -7.393 -19.835 1.00 79.31 169 LEU A CA 1
ATOM 1280 C C . LEU A 1 169 ? 14.655 -6.524 -21.078 1.00 79.31 169 LEU A C 1
ATOM 1282 O O . LEU A 1 169 ? 13.497 -6.367 -21.480 1.00 79.31 169 LEU A O 1
ATOM 1286 N N . ILE A 1 170 ? 15.732 -6.012 -21.681 1.00 91.19 170 ILE A N 1
ATOM 1287 C CA . ILE A 1 170 ? 15.723 -5.193 -22.892 1.00 91.19 170 ILE A CA 1
ATOM 1288 C C . ILE A 1 170 ? 16.095 -6.085 -24.079 1.00 91.19 170 ILE A C 1
ATOM 1290 O O . ILE A 1 170 ? 17.206 -6.600 -24.183 1.00 91.19 170 ILE A O 1
ATOM 1294 N N . ASP A 1 171 ? 15.149 -6.291 -24.990 1.00 90.50 171 ASP A N 1
ATOM 1295 C CA . ASP A 1 171 ? 15.322 -7.153 -26.157 1.00 90.50 171 ASP A CA 1
ATOM 1296 C C . ASP A 1 171 ? 14.639 -6.562 -27.397 1.00 90.50 171 ASP A C 1
ATOM 1298 O O . ASP A 1 171 ? 14.020 -5.507 -27.348 1.00 90.50 171 ASP A O 1
ATOM 1302 N N . SER A 1 172 ? 14.760 -7.210 -28.558 1.00 93.00 172 SER A N 1
ATOM 1303 C CA . SER A 1 172 ? 14.160 -6.674 -29.789 1.00 93.00 172 SER A CA 1
ATOM 1304 C C . SER A 1 172 ? 12.628 -6.595 -29.749 1.00 93.00 172 SER A C 1
ATOM 1306 O O . SER A 1 172 ? 12.049 -5.806 -30.493 1.00 93.00 172 SER A O 1
ATOM 1308 N N . GLU A 1 173 ? 11.975 -7.409 -28.916 1.00 89.88 173 GLU A N 1
ATOM 1309 C CA . GLU A 1 173 ? 10.518 -7.432 -28.751 1.00 89.88 173 GLU A CA 1
ATOM 1310 C C . GLU A 1 173 ? 10.045 -6.441 -27.671 1.00 89.88 173 GLU A C 1
ATOM 1312 O O . GLU A 1 173 ? 8.881 -6.044 -27.664 1.00 89.88 173 GLU A O 1
ATOM 1317 N N . ASN A 1 174 ? 10.941 -6.042 -26.764 1.00 85.25 174 ASN A N 1
ATOM 1318 C CA . ASN A 1 174 ? 10.744 -5.088 -25.675 1.00 85.25 174 ASN A CA 1
ATOM 1319 C C . ASN A 1 174 ? 11.988 -4.177 -25.634 1.00 85.25 174 ASN A C 1
ATOM 1321 O O . ASN A 1 174 ? 12.888 -4.429 -24.826 1.00 85.25 174 ASN A O 1
ATOM 1325 N N . PRO A 1 175 ? 12.097 -3.211 -26.567 1.00 87.06 175 PRO A N 1
ATOM 1326 C CA . PRO A 1 175 ? 13.282 -2.366 -26.708 1.00 87.06 175 PRO A CA 1
ATOM 1327 C C . PRO A 1 175 ? 13.414 -1.318 -25.601 1.00 87.06 175 PRO A C 1
ATOM 1329 O O . PRO A 1 175 ? 12.421 -1.082 -24.876 1.00 87.06 175 PRO A O 1
#

Organism: Punica granatum (NCBI:txid22663)

Foldseek 3Di:
DVVVLVVQVVLVVDDPVVQPVQDDPDPPAGWDDAPPVHNQDTDHHDPCPDPDPVVCVVVPLPDDDPVVVVVVVVVVVVVVVVLLVVQVDDPDADWQKWWQDPVVRDTDTDDDDRSDDDDFDAPLCCQQLLNPHDHIDMDGDDPDPDDDDDDDDDDDDPPPDDRHYDPVSPDPVRD